Protein AF-A0A7S1VIE5-F1 (afdb_monomer_lite)

Sequence (107 aa):
GLVPRDLTSISAPEQCPNVLAGLVDDKKSPYYSLVQEAYFLVLSRSWEGRLVSVFDMLNHGRGNTSNVDSNSVHQSRKDLFVFTSRNVRAGEQLLFSYHDCTDCDDY

Secondary structure (DSSP, 8-state):
-PPPP-GGG---STTHHHHHHHHHS-TTSTTHHHHHHHHHHHHHH-BTTB--TTGGGPEE--GGG--EEE--TT-TT----EEESS---TTPPPEE-SS--SSTT--

Foldseek 3Di:
DDDDDDPPPDQDDPPPPPVCVVQCVPPVPPCNVVVVVVVVCQVQQPDNRDHDPPVSPAAADDDPLAQKDWDHPPPPDDDIDIDGPDDDDVVGGHHHHPPDDPCPVVD

Structure (mmCIF, N/CA/C/O backbone):
data_AF-A0A7S1VIE5-F1
#
_entry.id   AF-A0A7S1VIE5-F1
#
loop_
_atom_site.group_PDB
_atom_site.id
_atom_site.type_symbol
_atom_site.label_atom_id
_atom_site.label_alt_id
_atom_site.label_comp_id
_atom_site.label_asym_id
_atom_site.label_entity_id
_atom_site.label_seq_id
_atom_site.pdbx_PDB_ins_code
_atom_site.Cartn_x
_atom_site.Cartn_y
_atom_site.Cartn_z
_atom_site.occupancy
_atom_site.B_iso_or_equiv
_atom_site.auth_seq_id
_atom_site.auth_comp_id
_atom_site.auth_asym_id
_atom_site.auth_atom_id
_atom_site.pdbx_PDB_model_num
ATOM 1 N N . GLY A 1 1 ? 21.815 -16.644 -26.973 1.00 31.84 1 GLY A N 1
ATOM 2 C CA . GLY A 1 1 ? 20.760 -17.098 -26.051 1.00 31.84 1 GLY A CA 1
ATOM 3 C C . GLY A 1 1 ? 20.707 -16.130 -24.898 1.00 31.84 1 GLY A C 1
ATOM 4 O O . GLY A 1 1 ? 21.719 -15.977 -24.230 1.00 31.84 1 GLY A O 1
ATOM 5 N N . LEU A 1 2 ? 19.598 -15.412 -24.734 1.00 38.50 2 LEU A N 1
ATOM 6 C CA . LEU A 1 2 ? 19.401 -14.506 -23.604 1.00 38.50 2 LEU A CA 1
ATOM 7 C C . LEU A 1 2 ? 18.891 -15.337 -22.426 1.00 38.50 2 LEU A C 1
ATOM 9 O O . LEU A 1 2 ? 17.870 -16.010 -22.541 1.00 38.50 2 LEU A O 1
ATOM 13 N N . VAL A 1 3 ? 19.648 -15.344 -21.333 1.00 36.59 3 VAL A N 1
ATOM 14 C CA . VAL A 1 3 ? 19.268 -16.028 -20.095 1.00 36.59 3 VAL A CA 1
ATOM 15 C C . VAL A 1 3 ? 18.230 -15.154 -19.379 1.00 36.59 3 VAL A C 1
ATOM 17 O O . VAL A 1 3 ? 18.508 -13.966 -19.186 1.00 36.59 3 VAL A O 1
ATOM 20 N N . PRO A 1 4 ? 17.057 -15.684 -18.986 1.00 40.19 4 PRO A N 1
ATOM 21 C CA . PRO A 1 4 ? 16.105 -14.939 -18.172 1.00 40.19 4 PRO A CA 1
ATOM 22 C C . PRO A 1 4 ? 16.766 -14.582 -16.840 1.00 40.19 4 PRO A C 1
ATOM 24 O O . PRO A 1 4 ? 17.225 -15.469 -16.120 1.00 40.19 4 PRO A O 1
ATOM 27 N N . ARG A 1 5 ? 16.860 -13.288 -16.523 1.00 49.66 5 ARG A N 1
ATOM 28 C CA . ARG A 1 5 ? 17.242 -1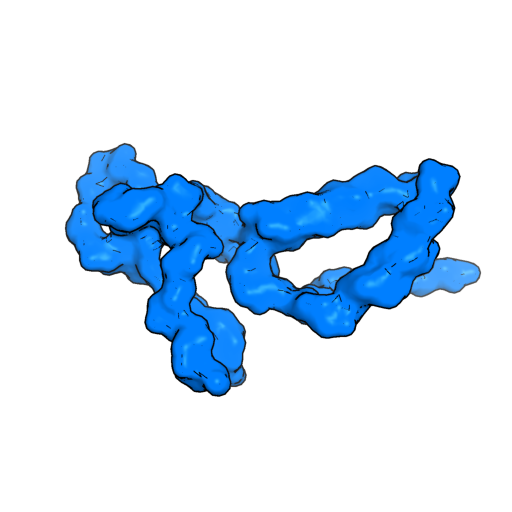2.862 -15.176 1.00 49.66 5 ARG A CA 1
ATOM 29 C C . ARG A 1 5 ? 16.020 -12.972 -14.282 1.00 49.66 5 ARG A C 1
ATOM 31 O O . ARG A 1 5 ? 14.945 -12.504 -14.647 1.00 49.66 5 ARG A O 1
ATOM 38 N N . ASP A 1 6 ? 16.213 -13.607 -13.138 1.00 40.47 6 ASP A N 1
ATOM 39 C CA . ASP A 1 6 ? 15.223 -13.699 -12.080 1.00 40.47 6 ASP A CA 1
ATOM 40 C C . ASP A 1 6 ? 14.907 -12.287 -11.560 1.00 40.47 6 ASP A C 1
ATOM 42 O O . ASP A 1 6 ? 15.781 -11.588 -11.049 1.00 40.47 6 ASP A O 1
ATOM 46 N N . LEU A 1 7 ? 13.669 -11.840 -11.781 1.00 46.41 7 LEU A N 1
ATOM 47 C CA . LEU A 1 7 ? 13.188 -10.509 -11.399 1.00 46.41 7 LEU A CA 1
ATOM 48 C C . LEU A 1 7 ? 12.672 -10.475 -9.953 1.00 46.41 7 LEU A C 1
ATOM 50 O O . LEU A 1 7 ? 12.289 -9.412 -9.469 1.00 46.41 7 LEU A O 1
ATOM 54 N N . THR A 1 8 ? 12.666 -11.612 -9.251 1.00 41.81 8 THR A N 1
ATOM 55 C CA . THR A 1 8 ? 12.133 -11.706 -7.883 1.00 41.81 8 THR A CA 1
ATOM 56 C C . THR A 1 8 ? 13.053 -11.096 -6.822 1.00 41.81 8 THR A C 1
ATOM 58 O O . THR A 1 8 ? 12.630 -10.911 -5.684 1.00 41.81 8 THR A O 1
ATOM 61 N N . SER A 1 9 ? 14.287 -10.721 -7.183 1.00 39.53 9 SER A N 1
ATOM 62 C CA . SER A 1 9 ? 15.281 -10.157 -6.261 1.00 39.53 9 SER A CA 1
ATOM 63 C C . SER A 1 9 ? 15.546 -8.658 -6.444 1.00 39.53 9 SER A C 1
ATOM 65 O O . SER A 1 9 ? 16.550 -8.161 -5.932 1.00 39.53 9 SER A O 1
ATOM 67 N N . ILE A 1 10 ? 14.714 -7.924 -7.194 1.00 45.88 10 ILE A N 1
ATOM 68 C CA . ILE A 1 10 ? 14.894 -6.473 -7.349 1.00 45.88 10 ILE A CA 1
ATOM 69 C C . ILE A 1 10 ? 14.431 -5.785 -6.062 1.00 45.88 10 ILE A C 1
ATOM 71 O O . ILE A 1 10 ? 13.259 -5.464 -5.887 1.00 45.88 10 ILE A O 1
ATOM 75 N N . SER A 1 11 ? 15.372 -5.544 -5.155 1.00 41.75 11 SER A N 1
ATOM 76 C CA . SER A 1 11 ? 15.232 -4.528 -4.117 1.00 41.75 11 SER A CA 1
ATOM 77 C C . SER A 1 11 ? 15.443 -3.150 -4.756 1.00 41.75 11 SER A C 1
ATOM 79 O O . SER A 1 11 ? 16.562 -2.821 -5.153 1.00 41.75 11 SER A O 1
ATOM 81 N N . ALA A 1 12 ? 14.391 -2.344 -4.884 1.00 46.88 12 ALA A N 1
ATOM 82 C CA . ALA A 1 12 ? 14.523 -0.916 -5.190 1.00 46.88 12 ALA A CA 1
ATOM 83 C C . ALA A 1 12 ? 14.666 -0.150 -3.857 1.00 46.88 12 ALA A C 1
ATOM 85 O O . ALA A 1 12 ? 13.996 -0.540 -2.902 1.00 46.88 12 ALA A O 1
ATOM 86 N N . PRO A 1 13 ? 15.544 0.875 -3.739 1.00 43.00 13 PRO A N 1
ATOM 87 C CA . PRO A 1 13 ? 15.665 1.974 -4.706 1.00 43.00 13 PRO A CA 1
ATOM 88 C C . PRO A 1 13 ? 17.066 2.238 -5.301 1.00 43.00 13 PRO A C 1
ATOM 90 O O . PRO A 1 13 ? 17.166 3.001 -6.259 1.00 43.00 13 PRO A O 1
ATOM 93 N N . GLU A 1 14 ? 18.153 1.621 -4.829 1.00 41.75 14 GLU A N 1
ATOM 94 C CA . GLU A 1 14 ? 19.512 2.020 -5.264 1.00 41.75 14 GLU A CA 1
ATOM 95 C C . GLU A 1 14 ? 19.938 1.485 -6.645 1.00 41.75 14 GLU A C 1
ATOM 97 O O . GLU A 1 14 ? 20.861 2.010 -7.264 1.00 41.75 14 GLU A O 1
ATOM 102 N N . GLN A 1 15 ? 19.256 0.467 -7.178 1.00 42.56 15 GLN A N 1
ATOM 103 C CA . GLN A 1 15 ? 19.642 -0.187 -8.441 1.00 42.56 15 GLN A CA 1
ATOM 104 C C . GLN A 1 15 ? 18.767 0.206 -9.640 1.00 42.56 15 GLN A C 1
ATOM 106 O O . GLN A 1 15 ? 19.055 -0.175 -10.778 1.00 42.56 15 GLN A O 1
ATOM 111 N N . CYS A 1 16 ? 17.723 1.007 -9.421 1.00 44.44 16 CYS A N 1
ATOM 112 C CA . CYS A 1 16 ? 16.789 1.387 -10.475 1.00 44.44 16 CYS A CA 1
ATOM 113 C C . CYS A 1 16 ? 17.293 2.426 -11.496 1.00 44.44 16 CYS A C 1
ATOM 115 O O . CYS A 1 16 ? 16.842 2.319 -12.635 1.00 44.44 16 CYS A O 1
ATOM 117 N N . PRO A 1 17 ? 18.221 3.372 -11.228 1.00 45.12 17 PRO A N 1
ATOM 118 C CA . PRO A 1 17 ? 18.552 4.360 -12.257 1.00 45.12 17 PRO A CA 1
ATOM 119 C C . PRO A 1 17 ? 19.260 3.734 -13.467 1.00 45.12 17 PRO A C 1
ATOM 121 O O . PRO A 1 17 ? 18.946 4.060 -14.609 1.00 45.12 17 PRO A O 1
ATOM 124 N N . ASN A 1 18 ? 20.164 2.776 -13.238 1.00 42.16 18 ASN A N 1
ATOM 125 C CA . ASN A 1 18 ? 21.041 2.256 -14.295 1.00 42.16 18 ASN A CA 1
ATOM 126 C C . ASN A 1 18 ? 20.414 1.126 -15.127 1.00 42.16 18 ASN A C 1
ATOM 128 O O . ASN A 1 18 ? 20.769 0.958 -16.292 1.00 42.16 18 ASN A O 1
ATOM 132 N N . VAL A 1 19 ? 19.465 0.367 -14.567 1.00 47.88 19 VAL A N 1
ATOM 133 C CA . VAL A 1 19 ? 18.724 -0.662 -15.321 1.00 47.88 19 VAL A CA 1
ATOM 134 C C . VAL A 1 19 ? 17.628 -0.023 -16.180 1.00 47.88 19 VAL A C 1
ATOM 136 O O . VAL A 1 19 ? 17.433 -0.434 -17.323 1.00 47.88 19 VAL A O 1
ATOM 139 N N . LEU A 1 20 ? 16.966 1.028 -15.679 1.00 48.81 20 LEU A N 1
ATOM 140 C CA . LEU A 1 20 ? 16.004 1.804 -16.466 1.00 48.81 20 LEU A CA 1
ATOM 141 C C . LEU A 1 20 ? 16.697 2.629 -17.557 1.00 48.81 20 LEU A C 1
ATOM 143 O O . LEU A 1 20 ? 16.209 2.632 -18.681 1.00 48.81 20 LEU A O 1
ATOM 147 N N . ALA A 1 21 ? 17.855 3.246 -17.295 1.00 47.53 21 ALA A N 1
ATOM 148 C CA . ALA A 1 21 ? 18.565 4.032 -18.310 1.00 47.53 21 ALA A CA 1
ATOM 149 C C . ALA A 1 21 ? 18.882 3.221 -19.582 1.00 47.53 21 ALA A C 1
ATOM 151 O O . ALA A 1 21 ? 18.666 3.711 -20.681 1.00 47.53 21 ALA A O 1
ATOM 152 N N . GLY A 1 22 ? 19.300 1.955 -19.458 1.00 48.78 22 GLY A N 1
ATOM 153 C CA . GLY A 1 22 ? 19.601 1.103 -20.619 1.00 48.78 22 GLY A CA 1
ATOM 154 C C . GLY A 1 22 ? 18.381 0.500 -21.332 1.00 48.78 22 GLY A C 1
ATOM 155 O O . GLY A 1 22 ? 18.491 0.098 -22.487 1.00 48.78 22 GLY A O 1
ATOM 156 N N . LEU A 1 23 ? 17.224 0.417 -20.664 1.00 50.72 23 LEU A N 1
ATOM 157 C CA . LEU A 1 23 ? 15.987 -0.155 -21.219 1.00 50.72 23 LEU A CA 1
ATOM 158 C C . LEU A 1 23 ? 15.025 0.907 -21.776 1.00 50.72 23 LEU A C 1
ATOM 160 O O . LEU A 1 23 ? 14.198 0.592 -22.631 1.00 50.72 23 LEU A O 1
ATOM 164 N N . VAL A 1 24 ? 15.126 2.147 -21.291 1.00 50.31 24 VAL A N 1
ATOM 165 C CA . VAL A 1 24 ? 14.233 3.269 -21.624 1.00 50.31 24 VAL A CA 1
ATOM 166 C C . VAL A 1 24 ? 14.826 4.172 -22.715 1.00 50.31 24 VAL A C 1
ATOM 168 O O . VAL A 1 24 ? 14.066 4.859 -23.397 1.00 50.31 24 VAL A O 1
ATOM 171 N N . ASP A 1 25 ? 16.145 4.158 -22.944 1.00 53.09 25 ASP A N 1
ATOM 172 C CA . ASP A 1 25 ? 16.754 5.013 -23.980 1.00 53.09 25 ASP A CA 1
ATOM 173 C C . ASP A 1 25 ? 16.396 4.584 -25.409 1.00 53.09 25 ASP A C 1
ATOM 175 O O . ASP A 1 25 ? 16.402 5.400 -26.332 1.00 53.09 25 ASP A O 1
ATOM 179 N N . ASP A 1 26 ? 15.998 3.325 -25.599 1.00 57.03 26 ASP A N 1
ATOM 180 C CA . ASP A 1 26 ? 15.480 2.864 -26.878 1.00 57.03 26 ASP A CA 1
ATOM 181 C C . ASP A 1 26 ? 13.958 2.718 -26.823 1.00 57.03 26 ASP A C 1
ATOM 183 O O . ASP A 1 26 ? 13.414 1.638 -26.586 1.00 57.03 26 ASP A O 1
ATOM 187 N N . LYS A 1 27 ? 13.244 3.815 -27.111 1.00 58.97 27 LYS A N 1
ATOM 188 C CA . LYS A 1 27 ? 11.782 3.814 -27.338 1.00 58.97 27 LYS A CA 1
ATOM 189 C C . LYS A 1 27 ? 11.335 2.835 -28.440 1.00 58.97 27 LYS A C 1
ATOM 191 O O . LYS A 1 27 ? 10.137 2.678 -28.655 1.00 58.97 27 LYS A O 1
ATOM 196 N N . LYS A 1 28 ? 12.270 2.210 -29.171 1.00 62.62 28 LYS A N 1
ATOM 197 C CA . LYS A 1 28 ? 12.009 1.170 -30.176 1.00 62.62 28 LYS A CA 1
ATOM 198 C C . LYS A 1 28 ? 12.120 -0.251 -29.618 1.00 62.62 28 LYS A C 1
ATOM 200 O O . LYS A 1 28 ? 11.790 -1.195 -30.334 1.00 62.62 28 LYS A O 1
ATOM 205 N N . SER A 1 29 ? 12.569 -0.423 -28.373 1.00 66.94 29 SER A N 1
ATOM 206 C CA . SER A 1 29 ? 12.601 -1.726 -27.715 1.00 66.94 29 SER A CA 1
ATOM 207 C C . SER A 1 29 ? 11.176 -2.272 -27.570 1.00 66.94 29 SER A C 1
ATOM 209 O O . SER A 1 29 ? 10.309 -1.571 -27.042 1.00 66.94 29 SER A O 1
ATOM 211 N N . PRO A 1 30 ? 10.915 -3.537 -27.946 1.00 66.81 30 PRO A N 1
ATOM 212 C CA . PRO A 1 30 ? 9.607 -4.158 -27.735 1.00 66.81 30 PRO A CA 1
ATOM 213 C C . PRO A 1 30 ? 9.256 -4.311 -26.244 1.00 66.81 30 PRO A C 1
ATOM 215 O O . PRO A 1 30 ? 8.117 -4.622 -25.915 1.00 66.81 30 PRO A O 1
ATOM 218 N N . TYR A 1 31 ? 10.217 -4.086 -25.341 1.00 68.44 31 TYR A N 1
ATOM 219 C CA . TYR A 1 31 ? 10.039 -4.169 -23.891 1.00 68.44 31 TYR A CA 1
ATOM 220 C C . TYR A 1 31 ? 9.789 -2.811 -23.224 1.00 68.44 31 TYR A C 1
ATOM 222 O O . TYR A 1 31 ? 9.561 -2.771 -22.017 1.00 68.44 31 TYR A O 1
ATOM 230 N N . TYR A 1 32 ? 9.824 -1.706 -23.978 1.00 69.88 32 TY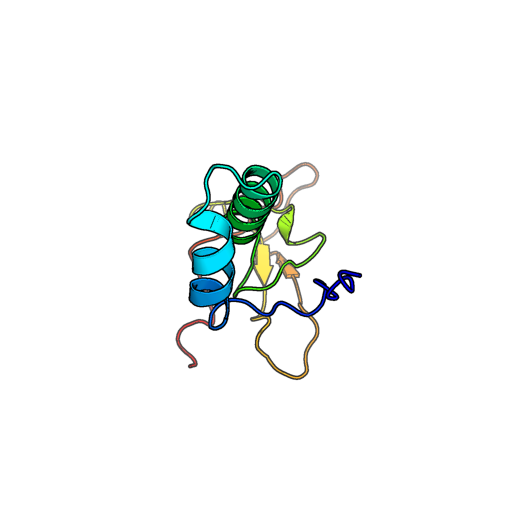R A N 1
ATOM 231 C CA . TYR A 1 32 ? 9.683 -0.354 -23.429 1.00 69.88 32 TYR A CA 1
ATOM 232 C C . TYR A 1 32 ? 8.378 -0.177 -22.636 1.00 69.88 32 TYR A C 1
ATOM 234 O O . TYR A 1 32 ? 8.404 0.336 -21.519 1.00 69.88 32 TYR A O 1
ATOM 242 N N . SER A 1 33 ? 7.251 -0.672 -23.166 1.00 79.44 33 SER A N 1
ATOM 243 C CA . SER A 1 33 ? 5.953 -0.607 -22.479 1.00 79.44 33 SER A CA 1
ATOM 244 C C . SER A 1 33 ? 5.941 -1.415 -21.182 1.00 79.44 33 SER A C 1
ATOM 246 O O . SER A 1 33 ? 5.499 -0.908 -20.160 1.00 79.44 33 SER A O 1
ATOM 248 N N . LEU A 1 34 ? 6.501 -2.629 -21.187 1.00 80.88 34 LEU A N 1
ATOM 249 C CA . LEU A 1 34 ? 6.550 -3.494 -20.004 1.00 80.88 34 LEU A CA 1
ATOM 250 C C . LEU A 1 34 ? 7.419 -2.901 -18.891 1.00 80.88 34 LEU A C 1
ATOM 252 O O . LEU A 1 34 ? 7.068 -2.981 -17.718 1.00 80.88 34 LEU A O 1
ATOM 256 N N . VAL A 1 35 ? 8.547 -2.284 -19.248 1.00 81.62 35 VAL A N 1
ATOM 257 C CA . VAL A 1 35 ? 9.426 -1.611 -18.280 1.00 81.62 35 VAL A CA 1
ATOM 258 C C . VAL A 1 35 ? 8.742 -0.375 -17.701 1.00 81.62 35 VAL A C 1
ATOM 260 O O . VAL A 1 35 ? 8.822 -0.135 -16.497 1.00 81.62 35 VAL A O 1
ATOM 263 N N . GLN A 1 36 ? 8.033 0.386 -18.534 1.00 80.62 36 GLN A N 1
ATOM 264 C CA . GLN A 1 36 ? 7.256 1.538 -18.090 1.00 80.62 36 GLN A CA 1
ATOM 265 C C . GLN A 1 36 ? 6.100 1.128 -17.160 1.00 80.62 36 GLN A C 1
ATOM 267 O O . GLN A 1 36 ? 5.895 1.752 -16.121 1.00 80.62 36 GLN A O 1
ATOM 272 N N . GLU A 1 37 ? 5.377 0.059 -17.490 1.00 85.25 37 GLU A N 1
ATOM 273 C CA . GLU A 1 37 ? 4.311 -0.507 -16.655 1.00 85.25 37 GLU A CA 1
ATOM 274 C C . GLU A 1 37 ? 4.852 -1.025 -15.321 1.00 85.25 37 GLU A C 1
ATOM 276 O O . GLU A 1 37 ? 4.301 -0.701 -14.269 1.00 85.25 37 GLU A O 1
ATOM 281 N N . ALA A 1 38 ? 5.964 -1.764 -15.341 1.00 84.88 38 ALA A N 1
ATOM 282 C CA . ALA A 1 38 ? 6.624 -2.241 -14.130 1.00 84.88 38 ALA A CA 1
ATOM 283 C C . ALA A 1 38 ? 7.073 -1.076 -13.235 1.00 84.88 38 ALA A C 1
ATOM 285 O O . ALA A 1 38 ? 6.885 -1.120 -12.019 1.00 84.88 38 ALA A O 1
ATOM 286 N N . TYR A 1 39 ? 7.610 -0.007 -13.829 1.00 84.31 39 TYR A N 1
ATOM 287 C CA . TYR A 1 39 ? 7.975 1.200 -13.093 1.00 84.31 39 TYR A CA 1
ATOM 288 C C . TYR A 1 39 ? 6.759 1.851 -12.425 1.00 84.31 39 TYR A C 1
ATOM 290 O O . TYR A 1 39 ? 6.803 2.155 -11.233 1.00 84.31 39 TYR A O 1
ATOM 298 N N . PHE A 1 40 ? 5.652 2.021 -13.155 1.00 86.38 40 PHE A N 1
ATOM 299 C CA . PHE A 1 40 ? 4.429 2.589 -12.583 1.00 86.38 40 PHE A CA 1
ATOM 300 C C . PHE A 1 40 ? 3.804 1.701 -11.508 1.00 86.38 40 PHE A C 1
ATOM 302 O O . PHE A 1 40 ? 3.252 2.221 -10.536 1.00 86.38 40 PHE A O 1
ATOM 309 N N . LEU A 1 41 ? 3.918 0.379 -11.638 1.00 88.06 41 LEU A N 1
ATOM 310 C CA . LEU A 1 41 ? 3.479 -0.551 -10.606 1.00 88.06 41 LEU A CA 1
ATOM 311 C C . LEU A 1 41 ? 4.268 -0.335 -9.312 1.00 88.06 41 LEU A C 1
ATOM 313 O O . LEU A 1 41 ? 3.668 -0.129 -8.263 1.00 88.06 41 LEU A O 1
ATOM 317 N N . VAL A 1 42 ? 5.600 -0.308 -9.388 1.00 87.06 42 VAL A N 1
ATOM 318 C CA . VAL A 1 42 ? 6.456 -0.077 -8.214 1.00 87.06 42 VAL A CA 1
ATOM 319 C C . VAL A 1 42 ? 6.177 1.294 -7.601 1.00 87.06 42 VAL A C 1
ATOM 321 O O . VAL A 1 42 ? 5.955 1.388 -6.397 1.00 87.06 42 VAL A O 1
ATOM 324 N N . LEU A 1 43 ? 6.105 2.349 -8.414 1.00 86.81 43 LEU A N 1
ATOM 325 C CA . LEU A 1 43 ? 5.847 3.705 -7.927 1.00 86.81 43 LEU A CA 1
ATOM 326 C C . LEU A 1 43 ? 4.508 3.826 -7.184 1.00 86.81 43 LEU A C 1
ATOM 328 O O . LEU A 1 43 ? 4.420 4.559 -6.206 1.00 86.81 43 LEU A O 1
ATOM 332 N N . SER A 1 44 ? 3.468 3.134 -7.653 1.00 89.06 44 SER A N 1
ATOM 333 C CA . SER A 1 44 ? 2.112 3.270 -7.104 1.00 89.06 44 SER A CA 1
ATOM 334 C C . SER A 1 44 ? 1.755 2.257 -6.016 1.00 89.06 44 SER A C 1
ATOM 336 O O . SER A 1 44 ? 0.781 2.488 -5.301 1.00 89.06 44 SER A O 1
ATOM 338 N N . ARG A 1 45 ? 2.484 1.138 -5.909 1.00 90.19 45 ARG A N 1
ATOM 339 C CA . ARG A 1 45 ? 2.139 0.012 -5.017 1.00 90.19 45 ARG A CA 1
ATOM 340 C C . ARG A 1 45 ? 3.245 -0.417 -4.067 1.00 90.19 45 ARG A C 1
ATOM 342 O O . ARG A 1 45 ? 2.978 -1.225 -3.182 1.00 90.19 45 ARG A O 1
ATOM 349 N N . SER A 1 46 ? 4.477 0.055 -4.252 1.00 88.06 46 SER A N 1
ATOM 350 C CA . SER A 1 46 ? 5.552 -0.316 -3.335 1.00 88.06 46 SER A CA 1
ATOM 351 C C . SER A 1 46 ? 5.399 0.371 -1.980 1.00 88.06 46 SER A C 1
ATOM 353 O O . SER A 1 46 ? 4.972 1.521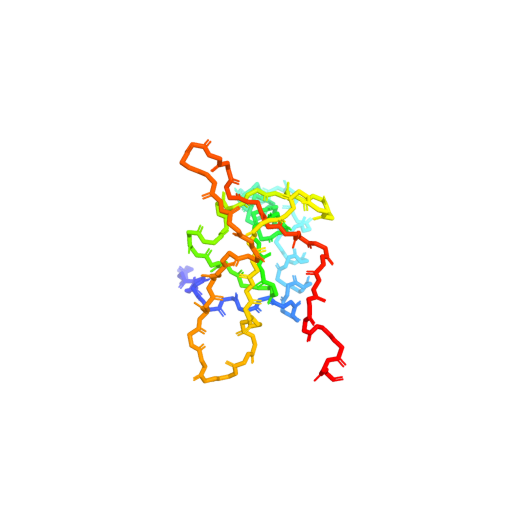 -1.889 1.00 88.06 46 SER A O 1
ATOM 355 N N . TRP A 1 47 ? 5.786 -0.351 -0.936 1.00 84.62 47 TRP A N 1
ATOM 356 C CA . TRP A 1 47 ? 5.946 0.143 0.421 1.00 84.62 47 TRP A CA 1
ATOM 357 C C . TRP A 1 47 ? 7.417 0.001 0.810 1.00 84.62 47 TRP A C 1
ATOM 359 O O . TRP A 1 47 ? 7.971 -1.096 0.726 1.00 84.62 47 TRP A O 1
ATOM 369 N N . GLU A 1 48 ? 8.068 1.124 1.124 1.00 79.44 48 GLU A N 1
ATOM 370 C CA . GLU A 1 48 ? 9.522 1.223 1.350 1.00 79.44 48 GLU A CA 1
ATOM 371 C C . GLU A 1 48 ? 10.356 0.445 0.294 1.00 79.44 48 GLU A C 1
ATOM 373 O O . GLU A 1 48 ? 11.273 -0.321 0.589 1.00 79.44 48 GLU A O 1
ATOM 378 N N . GLY A 1 49 ? 9.984 0.573 -0.986 1.00 78.88 49 GLY A N 1
ATOM 379 C CA . GLY A 1 49 ? 10.695 -0.069 -2.101 1.00 78.88 49 GLY A CA 1
ATOM 380 C C . GLY A 1 49 ? 10.432 -1.571 -2.287 1.00 78.88 49 GLY A C 1
ATOM 381 O O . GLY A 1 49 ? 11.047 -2.194 -3.157 1.00 78.88 49 GLY A O 1
ATOM 382 N N . ARG A 1 50 ? 9.499 -2.165 -1.528 1.00 83.19 50 ARG A N 1
ATOM 383 C CA . ARG A 1 50 ? 9.063 -3.565 -1.672 1.00 83.19 50 ARG A CA 1
ATOM 384 C C . ARG A 1 50 ? 7.610 -3.662 -2.126 1.00 83.19 50 ARG A C 1
ATOM 386 O O . ARG A 1 50 ? 6.765 -2.884 -1.703 1.00 83.19 50 ARG A O 1
ATOM 393 N N . LEU A 1 51 ? 7.297 -4.655 -2.957 1.00 88.56 51 LEU A N 1
ATOM 394 C CA . LEU A 1 51 ? 5.911 -5.028 -3.252 1.00 88.56 51 LEU A CA 1
ATOM 395 C C . LEU A 1 51 ? 5.441 -6.035 -2.201 1.00 88.56 51 LEU A C 1
ATOM 397 O O . LEU A 1 51 ? 5.993 -7.131 -2.100 1.00 88.56 51 LEU A O 1
ATOM 401 N N . VAL A 1 52 ? 4.433 -5.654 -1.420 1.00 88.00 52 VAL A N 1
ATOM 402 C CA . VAL A 1 52 ? 3.864 -6.488 -0.360 1.00 88.00 52 VAL A CA 1
ATOM 403 C C . VAL A 1 52 ? 2.445 -6.874 -0.754 1.00 88.00 52 VAL A C 1
ATOM 405 O O . VAL A 1 52 ? 1.531 -6.054 -0.703 1.00 88.00 52 VAL A O 1
ATOM 408 N N . SER A 1 53 ? 2.255 -8.139 -1.124 1.00 88.44 53 SER A N 1
ATOM 409 C CA . SER A 1 53 ? 0.939 -8.666 -1.488 1.00 88.44 53 SER A CA 1
ATOM 410 C C . SER A 1 53 ? -0.080 -8.464 -0.369 1.00 88.44 53 SER A C 1
ATOM 412 O O . SER A 1 53 ? 0.260 -8.643 0.801 1.00 88.44 53 SER A O 1
ATOM 414 N N . VAL A 1 54 ? -1.336 -8.194 -0.730 1.00 89.19 54 VAL A N 1
ATOM 415 C CA . VAL A 1 54 ? -2.475 -7.942 0.181 1.00 89.19 54 VAL A CA 1
ATOM 416 C C . VAL A 1 54 ? -2.413 -6.561 0.827 1.00 89.19 54 VAL A C 1
ATOM 418 O O . VAL A 1 54 ? -3.433 -5.876 0.868 1.00 89.19 54 VAL A O 1
ATOM 421 N N . PHE A 1 55 ? -1.241 -6.122 1.286 1.00 90.06 55 PHE A N 1
ATOM 422 C CA . PHE A 1 55 ? -1.058 -4.769 1.809 1.00 90.06 55 PHE A CA 1
ATOM 423 C C . PHE A 1 55 ? -1.178 -3.708 0.705 1.00 90.06 55 PHE A C 1
ATOM 425 O O . PHE A 1 55 ? -1.845 -2.694 0.891 1.00 90.06 55 PHE A O 1
ATOM 432 N N . ASP A 1 56 ? -0.648 -3.998 -0.484 1.00 90.75 56 ASP A N 1
ATOM 433 C CA . ASP A 1 56 ? -0.728 -3.157 -1.689 1.00 90.75 56 ASP A CA 1
ATOM 434 C C . ASP A 1 56 ? -2.147 -2.949 -2.259 1.00 90.75 56 ASP A C 1
ATOM 436 O O . ASP A 1 56 ? -2.335 -2.200 -3.225 1.00 90.75 56 ASP A O 1
ATOM 440 N N . MET A 1 57 ? -3.151 -3.618 -1.684 1.00 93.62 57 MET A N 1
ATOM 441 C CA . MET A 1 57 ? -4.567 -3.464 -2.026 1.00 93.62 57 MET A CA 1
ATOM 442 C C . MET A 1 57 ? -5.290 -2.436 -1.147 1.00 93.62 57 MET A C 1
ATOM 444 O O . MET A 1 57 ? -6.420 -2.050 -1.466 1.00 93.62 57 MET A O 1
ATOM 448 N N . LEU A 1 58 ? -4.674 -1.995 -0.047 1.00 93.44 58 LEU A N 1
ATOM 449 C CA . LEU A 1 58 ? -5.209 -0.917 0.778 1.00 93.44 58 LEU A CA 1
ATOM 450 C C . LEU A 1 58 ? -5.132 0.395 0.007 1.00 93.44 58 LEU A C 1
ATOM 452 O O . LEU A 1 58 ? -4.113 0.701 -0.598 1.00 93.44 58 LEU A O 1
ATOM 456 N N . ASN A 1 59 ? -6.213 1.172 0.034 1.00 93.50 59 ASN A N 1
ATOM 457 C CA . ASN A 1 59 ? -6.238 2.473 -0.627 1.00 93.50 59 ASN A CA 1
ATOM 458 C C . ASN A 1 59 ? -5.755 3.582 0.305 1.00 93.50 59 ASN A C 1
ATOM 460 O O . ASN A 1 59 ? -5.790 3.448 1.530 1.00 93.50 59 ASN A O 1
ATOM 464 N N . HIS A 1 60 ? -5.384 4.712 -0.295 1.00 91.75 60 HIS A N 1
ATOM 465 C CA . HIS A 1 60 ? -4.972 5.887 0.452 1.00 91.75 60 HIS A CA 1
ATOM 466 C C . HIS A 1 60 ? -6.129 6.505 1.258 1.00 91.75 60 HIS A C 1
ATOM 468 O O . HIS A 1 60 ? -7.156 6.887 0.694 1.00 91.75 60 HIS A O 1
ATOM 474 N N . GLY A 1 61 ? -5.926 6.667 2.565 1.00 88.19 61 GLY A N 1
ATOM 475 C CA . GLY A 1 61 ? -6.690 7.563 3.432 1.00 88.19 61 GLY A CA 1
ATOM 476 C C . GLY A 1 61 ? -5.835 8.744 3.887 1.00 88.19 61 GLY A C 1
ATOM 477 O O . GLY A 1 61 ? -4.648 8.591 4.156 1.00 88.19 61 GLY A O 1
ATOM 478 N N . ARG A 1 62 ? -6.439 9.929 4.017 1.00 81.44 62 ARG A N 1
ATOM 479 C CA . ARG A 1 62 ? -5.766 11.144 4.502 1.00 81.44 62 ARG A CA 1
ATOM 480 C C . ARG A 1 62 ? -6.113 11.426 5.964 1.00 81.44 62 ARG A C 1
ATOM 482 O O . ARG A 1 62 ? -7.299 11.522 6.304 1.00 81.44 62 ARG A O 1
ATOM 489 N N . GLY A 1 63 ? -5.099 11.632 6.806 1.00 76.50 63 GLY A N 1
ATOM 490 C CA . GLY A 1 63 ? -5.265 11.992 8.219 1.00 76.50 63 GLY A CA 1
ATOM 491 C C . GLY A 1 63 ? -6.231 11.050 8.943 1.00 76.50 63 GLY A C 1
ATOM 492 O O . GLY A 1 63 ? -6.103 9.835 8.854 1.00 76.50 63 GLY A O 1
ATOM 493 N N . ASN A 1 64 ? -7.269 11.607 9.573 1.00 76.81 64 ASN A N 1
ATOM 494 C CA . ASN A 1 64 ? -8.250 10.860 10.379 1.00 76.81 64 ASN A CA 1
ATOM 495 C C . ASN A 1 64 ? -9.076 9.809 9.608 1.00 76.81 64 ASN A C 1
ATOM 497 O O . ASN A 1 64 ? -9.831 9.054 10.223 1.00 76.81 64 ASN A O 1
ATOM 501 N N . THR A 1 65 ? -8.999 9.786 8.274 1.00 83.94 65 THR A N 1
ATOM 502 C CA . THR A 1 65 ? -9.671 8.755 7.467 1.00 83.94 65 THR A CA 1
ATOM 503 C C . THR A 1 65 ? -8.846 7.477 7.342 1.00 83.94 65 THR A C 1
ATOM 505 O O . THR A 1 65 ? -9.441 6.422 7.127 1.00 83.94 65 THR A O 1
ATOM 508 N N . SER A 1 66 ? -7.523 7.544 7.546 1.00 89.25 66 SER A N 1
ATOM 509 C CA . SER A 1 66 ? -6.688 6.350 7.674 1.00 89.25 66 SER A CA 1
ATOM 510 C C . SER A 1 66 ? -7.090 5.579 8.930 1.00 89.25 66 SER A C 1
ATOM 512 O O . SER A 1 66 ? -7.321 6.159 9.995 1.00 89.25 66 SER A O 1
ATOM 514 N N . ASN A 1 67 ? -7.237 4.268 8.797 1.00 93.00 67 ASN A N 1
ATOM 515 C CA . ASN A 1 67 ? -7.631 3.373 9.883 1.00 93.00 67 ASN A CA 1
ATOM 516 C C . ASN A 1 67 ? -6.757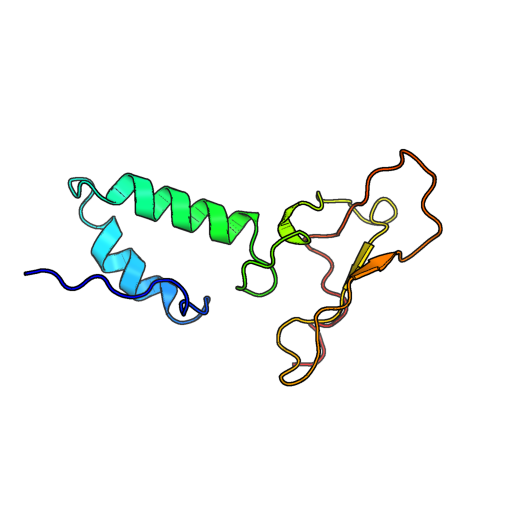 2.116 9.953 1.00 93.00 67 ASN A C 1
ATOM 518 O O . ASN A 1 67 ? -7.025 1.251 10.786 1.00 93.00 67 ASN A O 1
ATOM 522 N N . VAL A 1 68 ? -5.715 2.043 9.122 1.00 92.44 68 VAL A N 1
ATOM 523 C CA . VAL A 1 68 ? -4.687 1.004 9.110 1.00 92.44 68 VAL A CA 1
ATOM 524 C C . VAL A 1 68 ? -3.312 1.633 9.301 1.00 92.44 68 VAL A C 1
ATOM 526 O O . VAL A 1 68 ? -3.055 2.730 8.808 1.00 92.44 68 VAL A O 1
ATOM 529 N N . ASP A 1 69 ? -2.449 0.910 10.002 1.00 90.25 69 ASP A N 1
ATOM 530 C CA . ASP A 1 69 ? -1.042 1.219 10.231 1.00 90.25 69 ASP A CA 1
ATOM 531 C C . ASP A 1 69 ? -0.198 -0.068 10.114 1.00 90.25 69 ASP A C 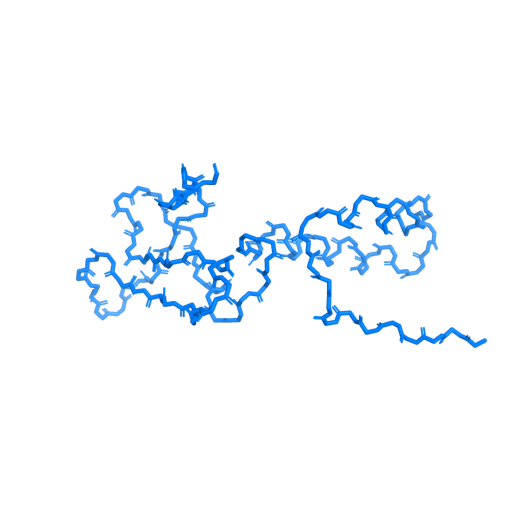1
ATOM 533 O O . ASP A 1 69 ? -0.739 -1.185 10.109 1.00 90.25 69 ASP A O 1
ATOM 537 N N . SER A 1 70 ? 1.119 0.076 9.988 1.00 87.94 70 SER A N 1
ATOM 538 C CA . SER A 1 70 ? 2.062 -1.034 9.832 1.00 87.94 70 SER A CA 1
ATOM 539 C C . SER A 1 70 ? 3.443 -0.705 10.388 1.00 87.94 70 SER A C 1
ATOM 541 O O . SER A 1 70 ? 3.851 0.449 10.366 1.00 87.94 70 SER A O 1
ATOM 543 N N . ASN A 1 71 ? 4.209 -1.718 10.795 1.00 84.12 71 ASN A N 1
ATOM 544 C CA . ASN A 1 71 ? 5.645 -1.537 11.042 1.00 84.12 71 ASN A CA 1
ATOM 545 C C . ASN A 1 71 ? 6.451 -1.428 9.729 1.00 84.12 71 ASN A C 1
ATOM 547 O O . ASN A 1 71 ? 5.999 -1.858 8.667 1.00 84.12 71 ASN A O 1
ATOM 551 N N . SER A 1 72 ? 7.679 -0.908 9.814 1.00 80.06 72 SER A N 1
ATOM 552 C CA . SER A 1 72 ? 8.612 -0.852 8.674 1.00 80.06 72 SER A CA 1
ATOM 553 C C . SER A 1 72 ? 9.001 -2.244 8.139 1.00 80.06 72 SER A C 1
ATOM 555 O O . SER A 1 72 ? 9.253 -3.184 8.904 1.00 80.06 72 SER A O 1
ATOM 557 N N . VAL A 1 73 ? 9.133 -2.362 6.809 1.00 78.06 73 VAL A N 1
ATOM 558 C CA . VAL A 1 73 ? 9.605 -3.580 6.116 1.00 78.06 73 VAL A CA 1
ATOM 559 C C . VAL A 1 73 ? 11.129 -3.713 6.117 1.00 78.06 73 VAL A C 1
ATOM 561 O O . VAL A 1 73 ? 11.663 -4.770 5.765 1.00 78.06 73 VAL A O 1
ATOM 564 N N . HIS A 1 74 ? 11.854 -2.667 6.511 1.00 75.62 74 HIS A N 1
ATOM 565 C CA . HIS A 1 74 ? 13.309 -2.694 6.655 1.00 75.62 74 HIS A CA 1
ATOM 566 C C . HIS A 1 74 ? 13.787 -3.214 8.016 1.00 75.62 74 HIS A C 1
ATOM 568 O O . HIS A 1 74 ? 14.987 -3.439 8.203 1.00 75.62 74 HIS A O 1
ATOM 574 N N . GLN A 1 75 ? 12.876 -3.501 8.952 1.00 72.19 75 GLN A N 1
ATOM 575 C CA . GLN A 1 75 ? 13.223 -4.167 10.206 1.00 72.19 75 GLN A CA 1
ATOM 576 C C . GLN A 1 75 ? 13.680 -5.609 9.924 1.00 72.19 75 GLN A C 1
ATOM 578 O O . GLN A 1 75 ? 12.882 -6.532 9.789 1.00 72.19 75 GLN A O 1
ATOM 583 N N . SER A 1 76 ? 15.003 -5.792 9.852 1.00 57.78 76 SER A N 1
ATOM 584 C CA . SER A 1 76 ? 15.738 -6.955 9.310 1.00 57.78 76 SER A CA 1
ATOM 585 C C . SER A 1 76 ? 15.366 -8.367 9.803 1.00 57.78 76 SER A C 1
ATOM 587 O O . SER A 1 76 ? 15.944 -9.337 9.309 1.00 57.78 76 SER A O 1
ATOM 589 N N . ARG A 1 77 ? 14.450 -8.528 10.770 1.00 58.53 77 ARG A N 1
ATOM 590 C CA . ARG A 1 77 ? 14.098 -9.824 11.385 1.00 58.53 77 ARG A CA 1
ATOM 591 C C . ARG A 1 77 ? 12.637 -9.965 11.839 1.00 58.53 77 ARG A C 1
ATOM 593 O O . ARG A 1 77 ? 12.371 -10.808 12.694 1.00 58.53 77 ARG A O 1
ATOM 600 N N . LYS A 1 78 ? 11.704 -9.150 11.341 1.00 66.12 78 LYS A N 1
ATOM 601 C CA . LYS A 1 78 ? 10.293 -9.222 11.758 1.00 66.12 78 LYS A CA 1
ATOM 602 C C . LYS A 1 78 ? 9.358 -9.349 10.563 1.00 66.12 78 LYS A C 1
ATOM 604 O O . LYS A 1 78 ? 9.626 -8.787 9.505 1.00 66.12 78 LYS A O 1
ATOM 609 N N . ASP A 1 79 ? 8.270 -10.083 10.767 1.00 83.56 79 ASP A N 1
ATOM 610 C CA . ASP A 1 79 ? 7.137 -10.088 9.849 1.00 83.56 79 ASP A CA 1
ATOM 611 C C . ASP A 1 79 ? 6.555 -8.670 9.725 1.00 83.56 79 ASP A C 1
ATOM 613 O O . ASP A 1 79 ? 6.682 -7.842 10.637 1.00 83.56 79 ASP A O 1
ATOM 617 N N . LEU A 1 80 ? 5.906 -8.393 8.592 1.00 82.88 80 LEU A N 1
ATOM 618 C CA . LEU A 1 80 ? 5.090 -7.194 8.446 1.00 82.88 80 LEU A CA 1
ATOM 619 C C . LEU A 1 80 ? 3.776 -7.406 9.202 1.00 82.88 80 LEU A C 1
ATOM 621 O O . LEU A 1 80 ? 2.962 -8.259 8.845 1.00 82.88 80 LEU A O 1
ATOM 625 N N . PHE A 1 81 ? 3.566 -6.602 10.230 1.00 87.94 81 PHE A N 1
ATOM 626 C CA . PHE A 1 81 ? 2.328 -6.512 10.976 1.00 87.94 81 PHE A CA 1
ATOM 627 C C . PHE A 1 81 ? 1.528 -5.329 10.459 1.00 87.94 81 PHE A C 1
ATOM 629 O O . PHE A 1 81 ? 1.986 -4.191 10.492 1.00 87.94 81 PHE A O 1
ATOM 636 N N . VAL A 1 82 ? 0.308 -5.618 10.020 1.00 89.69 82 VAL A N 1
ATOM 637 C CA . VAL A 1 82 ? -0.669 -4.622 9.584 1.00 89.69 82 VAL A CA 1
ATOM 638 C C . VAL A 1 82 ? -1.825 -4.667 10.568 1.00 89.69 82 VAL A C 1
ATOM 640 O O . VAL A 1 82 ? -2.405 -5.730 10.803 1.00 89.69 82 VAL A O 1
ATOM 643 N N . PHE A 1 83 ? -2.148 -3.532 11.175 1.00 91.19 83 PHE A N 1
ATOM 644 C CA . PHE A 1 83 ? -3.146 -3.456 12.237 1.00 91.19 83 PHE A CA 1
ATOM 645 C C . PHE A 1 83 ? -4.008 -2.209 12.095 1.00 91.19 83 PHE A C 1
ATOM 647 O O . PHE A 1 83 ? -3.638 -1.226 11.461 1.00 91.19 83 PHE A O 1
ATOM 654 N N . THR A 1 84 ? -5.203 -2.251 12.676 1.00 93.69 84 THR A N 1
ATOM 655 C CA . THR A 1 84 ? -6.112 -1.108 12.648 1.00 93.69 84 THR A CA 1
ATOM 656 C C . THR A 1 84 ? -5.747 -0.107 13.740 1.00 93.69 84 THR A C 1
ATOM 658 O O . THR A 1 84 ? -5.645 -0.494 14.904 1.00 93.69 84 THR A O 1
ATOM 661 N N . SER A 1 85 ? -5.632 1.178 13.407 1.00 90.06 85 SER A N 1
ATOM 662 C CA . SER A 1 85 ? -5.342 2.252 14.377 1.00 90.06 85 SER A CA 1
ATOM 663 C C . SER A 1 85 ? -6.559 2.659 15.219 1.00 90.06 85 SER A C 1
ATOM 665 O O . SER A 1 85 ? -6.437 3.351 16.230 1.00 90.06 85 SER A O 1
ATOM 667 N N . ARG A 1 86 ? -7.758 2.222 14.817 1.00 90.94 86 ARG A N 1
ATOM 668 C CA . ARG A 1 86 ? -9.029 2.455 15.514 1.00 90.94 86 ARG A CA 1
ATOM 669 C C . ARG A 1 86 ? -10.027 1.336 15.244 1.00 90.94 86 ARG A C 1
ATOM 671 O O . ARG A 1 86 ? -9.816 0.496 14.378 1.00 90.94 86 ARG A O 1
ATOM 678 N N . ASN A 1 87 ? -11.170 1.385 15.925 1.00 94.38 87 ASN A N 1
ATOM 679 C CA . ASN A 1 87 ? -12.300 0.517 15.603 1.00 94.38 87 ASN A CA 1
ATOM 680 C C . ASN A 1 87 ? -12.775 0.760 14.157 1.00 94.38 87 ASN A C 1
ATOM 682 O O . ASN A 1 87 ? -13.063 1.900 13.775 1.00 94.38 87 ASN A O 1
ATOM 686 N N . VAL A 1 88 ? -12.888 -0.325 13.389 1.00 94.62 88 VAL A N 1
ATOM 687 C CA . VAL A 1 88 ? -13.387 -0.352 12.007 1.00 94.62 88 VAL A CA 1
ATOM 688 C C . VAL A 1 88 ? -14.722 -1.087 11.994 1.00 94.62 88 VAL A C 1
ATOM 690 O O . VAL A 1 88 ? -14.849 -2.174 12.561 1.00 94.62 88 VAL A O 1
ATOM 693 N N . ARG A 1 89 ? -15.749 -0.487 11.388 1.00 96.38 89 ARG A N 1
ATOM 694 C CA . ARG A 1 89 ? -17.075 -1.115 11.295 1.00 96.38 89 ARG A CA 1
ATOM 695 C C . ARG A 1 89 ? -17.111 -2.138 10.163 1.00 96.38 89 ARG A C 1
ATOM 697 O O . ARG A 1 89 ? -16.411 -2.007 9.165 1.00 96.38 89 ARG A O 1
ATOM 704 N N . ALA A 1 90 ? -17.985 -3.135 10.274 1.00 96.81 90 ALA A N 1
ATOM 705 C CA . ALA A 1 90 ? -18.243 -4.037 9.156 1.00 96.81 90 ALA A CA 1
ATOM 706 C C . ALA A 1 90 ? -18.729 -3.244 7.926 1.00 96.81 90 ALA A C 1
ATOM 708 O O . ALA A 1 90 ? -19.616 -2.397 8.043 1.00 96.81 90 ALA A O 1
ATOM 709 N N . GLY A 1 91 ? -18.133 -3.516 6.763 1.00 96.56 91 GLY A N 1
ATOM 710 C CA . GLY A 1 91 ? -18.401 -2.792 5.515 1.00 96.56 91 GLY A CA 1
ATOM 711 C C . GLY A 1 91 ? -17.650 -1.464 5.367 1.00 96.56 91 GLY A C 1
ATOM 712 O O . GLY A 1 91 ? -17.723 -0.849 4.307 1.00 96.56 91 GLY A O 1
ATOM 713 N N . GLU A 1 92 ? -16.916 -1.021 6.388 1.00 95.31 92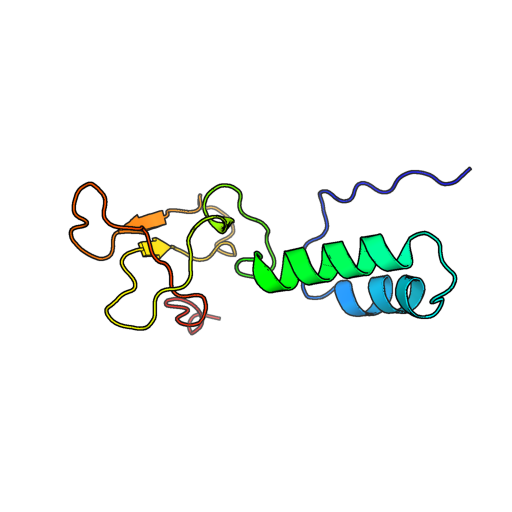 GLU A N 1
ATOM 714 C CA . GLU A 1 92 ? -16.007 0.115 6.267 1.00 95.31 92 GLU A CA 1
ATOM 715 C C . GLU A 1 92 ? -14.737 -0.299 5.515 1.00 95.31 92 GLU A C 1
ATOM 717 O O . GLU A 1 92 ? -14.204 -1.393 5.709 1.00 95.31 92 GLU A O 1
ATOM 722 N N . GLN A 1 93 ? -14.247 0.584 4.648 1.00 95.25 93 GLN A N 1
ATOM 723 C CA . GLN A 1 93 ? -13.019 0.343 3.910 1.00 95.25 93 GLN A CA 1
ATOM 724 C C . GLN A 1 93 ? -11.792 0.475 4.821 1.00 95.25 93 GLN A C 1
ATOM 726 O O . GLN A 1 93 ? -11.691 1.407 5.620 1.00 95.25 93 GLN A O 1
ATOM 731 N N . LEU A 1 94 ? -10.835 -0.436 4.647 1.00 95.50 94 LEU A N 1
ATOM 732 C CA . LEU A 1 94 ? -9.498 -0.312 5.212 1.00 95.50 94 LEU A CA 1
ATOM 733 C C . LEU A 1 94 ? -8.673 0.662 4.362 1.00 95.50 94 LEU A C 1
ATOM 735 O O . LEU A 1 94 ? -8.514 0.468 3.153 1.00 95.50 94 LEU A O 1
ATOM 739 N N . LEU A 1 95 ? -8.194 1.721 5.001 1.00 94.50 95 LEU A N 1
ATOM 740 C CA . LEU A 1 95 ? -7.471 2.826 4.395 1.00 94.50 95 LEU A CA 1
ATOM 741 C C . LEU A 1 95 ? -6.150 3.027 5.128 1.00 94.50 95 LEU A C 1
ATOM 743 O O . LEU A 1 95 ? -6.121 3.104 6.356 1.00 94.50 95 LEU A O 1
ATOM 747 N N . PHE A 1 96 ? -5.084 3.142 4.348 1.00 91.31 96 PHE A N 1
ATOM 748 C CA . PHE A 1 96 ? -3.716 3.322 4.812 1.00 91.31 96 PHE A CA 1
ATOM 749 C C . PHE A 1 96 ? -3.167 4.665 4.312 1.00 91.31 96 PHE A C 1
ATOM 751 O O . PHE A 1 96 ? -3.603 5.170 3.275 1.00 91.31 96 PHE A O 1
ATOM 758 N N . SER A 1 97 ? -2.219 5.280 5.017 1.00 88.25 97 SER A N 1
ATOM 759 C CA . SER A 1 97 ? -1.600 6.518 4.533 1.00 88.25 97 SER A CA 1
ATOM 760 C C . SER A 1 97 ? -0.357 6.207 3.710 1.00 88.25 97 SER A C 1
ATOM 762 O O . SER A 1 97 ? 0.594 5.634 4.215 1.00 88.25 97 SER A O 1
ATOM 764 N N . TYR A 1 98 ? -0.322 6.632 2.445 1.00 85.88 98 TYR A N 1
ATOM 765 C CA . TYR A 1 98 ? 0.866 6.461 1.598 1.00 85.88 98 TYR A CA 1
ATOM 766 C C . TYR A 1 98 ? 1.965 7.485 1.918 1.00 85.88 98 TYR A C 1
ATOM 768 O O . TYR A 1 98 ? 3.053 7.420 1.353 1.00 85.88 98 TYR A O 1
ATOM 776 N N . HIS A 1 99 ? 1.654 8.472 2.762 1.00 73.44 99 HIS A N 1
ATOM 777 C CA . HIS A 1 99 ? 2.519 9.614 3.049 1.00 73.44 99 HIS A CA 1
ATOM 778 C C . HIS A 1 99 ? 2.949 9.680 4.510 1.00 73.44 99 HIS A C 1
ATOM 780 O O . HIS A 1 99 ? 4.036 10.178 4.790 1.00 73.44 99 HIS A O 1
ATOM 786 N N . ASP A 1 100 ? 2.114 9.193 5.428 1.00 63.53 100 ASP A N 1
ATOM 787 C CA . ASP A 1 100 ? 2.414 9.250 6.852 1.00 63.53 100 ASP A CA 1
ATOM 788 C C . ASP A 1 100 ? 3.241 8.019 7.216 1.00 63.53 100 ASP A C 1
ATOM 790 O O . ASP A 1 100 ? 2.712 6.952 7.515 1.00 63.53 100 ASP A O 1
ATOM 794 N N . CYS A 1 101 ? 4.558 8.167 7.122 1.00 61.22 101 CYS A N 1
ATOM 795 C CA . CYS A 1 101 ? 5.488 7.185 7.643 1.00 61.22 101 CYS A CA 1
ATOM 796 C C . CYS A 1 101 ? 5.687 7.439 9.137 1.00 61.22 101 CYS A C 1
ATOM 798 O O . CYS A 1 101 ? 6.256 8.456 9.529 1.00 61.22 101 CYS A O 1
ATOM 800 N N . THR A 1 102 ? 5.188 6.531 9.965 1.00 55.44 102 THR A N 1
ATOM 801 C CA . THR A 1 102 ? 5.238 6.617 11.430 1.00 55.44 102 THR A CA 1
ATOM 802 C C . THR A 1 102 ? 6.615 6.271 12.009 1.00 55.44 102 THR A C 1
ATOM 804 O O . THR A 1 102 ? 6.926 6.742 13.099 1.00 55.44 102 THR A O 1
ATOM 807 N N . ASP A 1 103 ? 7.461 5.559 11.250 1.00 53.97 103 ASP A N 1
ATOM 808 C CA . ASP A 1 103 ? 8.781 5.055 11.679 1.00 53.97 103 ASP A CA 1
ATOM 809 C C . ASP A 1 103 ? 9.968 5.623 10.854 1.00 53.97 103 ASP A C 1
ATOM 811 O O . ASP A 1 103 ? 11.094 5.136 10.954 1.00 53.97 103 ASP A O 1
ATOM 815 N N . CYS A 1 104 ? 9.756 6.640 10.008 1.00 55.50 104 CYS A N 1
ATOM 816 C CA . CYS A 1 104 ? 10.806 7.144 9.101 1.00 55.50 104 CYS A CA 1
ATOM 817 C C . CYS A 1 104 ? 11.883 8.014 9.771 1.00 55.50 104 CYS A C 1
ATOM 819 O O . CYS A 1 104 ? 12.896 8.301 9.135 1.00 55.50 104 CYS A O 1
ATOM 821 N N . ASP A 1 105 ? 11.676 8.428 11.023 1.00 47.62 105 ASP A N 1
ATOM 822 C CA . ASP A 1 105 ? 12.604 9.290 11.769 1.00 47.62 105 ASP A CA 1
ATOM 823 C C . ASP A 1 105 ? 13.682 8.504 12.555 1.00 47.62 105 ASP A C 1
ATOM 825 O O . ASP A 1 105 ? 14.577 9.117 13.132 1.00 47.62 105 ASP A O 1
ATOM 829 N N . ASP A 1 106 ? 13.638 7.164 12.555 1.00 44.81 106 ASP A N 1
ATOM 830 C CA . ASP A 1 106 ? 14.563 6.291 13.308 1.00 44.81 106 ASP A CA 1
ATOM 831 C C . ASP A 1 106 ? 15.755 5.757 12.469 1.00 44.81 106 ASP A C 1
ATOM 833 O O . ASP A 1 106 ? 16.374 4.747 12.824 1.00 44.81 106 ASP A O 1
ATOM 837 N N . TYR A 1 107 ? 16.093 6.425 11.358 1.00 40.50 107 TYR A N 1
ATOM 838 C CA . TYR A 1 107 ? 17.229 6.084 10.480 1.00 40.50 107 TYR A CA 1
ATOM 839 C C . TYR A 1 107 ? 18.508 6.884 10.760 1.00 40.50 107 TYR A C 1
ATOM 841 O O . TYR A 1 107 ? 18.436 8.127 10.893 1.00 40.50 107 TYR A O 1
#

Radius of gyration: 17.24 Å; chains: 1; bounding box: 39×29×46 Å

pLDDT: mean 72.39, std 19.68, range [31.84, 96.81]

Organism: NCBI:txid210454

InterPro domains:
  IPR001214 SET domain [PF00856] (39-98)
  IPR046341 SET domain superfamily [SSF82199] (32-99)